Protein AF-A0A0G4MQS4-F1 (afdb_monomer_lite)

Sequence (100 aa):
MSYTSFRTFIFGITSQSMFPHGVTYEGVSDEPLSFRGESGANDSIVPLMDNLLQVTMPDTPLTAILRDFREYRPSNHRAFLGYVAERAAELDVKRLVLGL

Structure (mmCIF, N/CA/C/O backbone):
data_AF-A0A0G4MQS4-F1
#
_entry.id   AF-A0A0G4MQS4-F1
#
loop_
_atom_site.group_PDB
_atom_site.id
_atom_site.type_symbol
_atom_site.label_atom_id
_atom_site.label_alt_id
_atom_site.label_comp_id
_atom_site.label_asym_id
_atom_site.label_entity_id
_atom_site.label_seq_id
_atom_site.pdbx_PDB_ins_code
_atom_site.Cartn_x
_atom_site.Cartn_y
_atom_site.Cartn_z
_atom_site.occupancy
_atom_site.B_iso_or_equiv
_atom_site.auth_seq_id
_atom_site.auth_comp_id
_atom_site.auth_asym_id
_atom_site.auth_atom_id
_atom_site.pdbx_PDB_model_num
ATOM 1 N N . MET A 1 1 ? 29.428 -4.429 5.121 1.00 58.97 1 MET A N 1
ATOM 2 C CA . MET A 1 1 ? 29.509 -4.778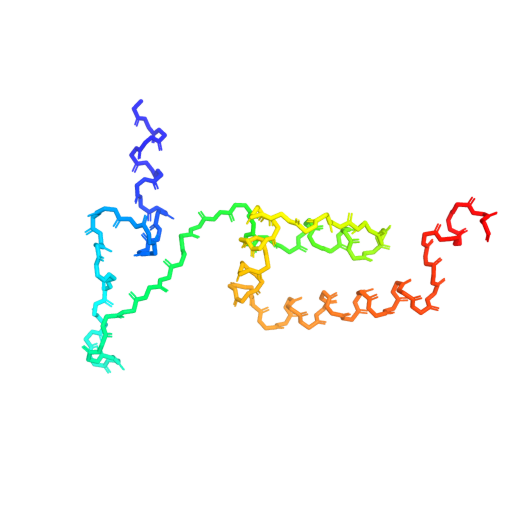 3.683 1.00 58.97 1 MET A CA 1
ATOM 3 C C . MET A 1 1 ? 28.263 -5.515 3.182 1.00 58.97 1 MET A C 1
ATOM 5 O O . MET A 1 1 ? 27.733 -5.085 2.175 1.00 58.97 1 MET A O 1
ATOM 9 N N . SER A 1 2 ? 27.715 -6.518 3.887 1.00 77.19 2 SER A N 1
ATOM 10 C CA . SER A 1 2 ? 26.548 -7.299 3.408 1.00 77.19 2 SER A CA 1
ATOM 11 C C . SER A 1 2 ? 25.254 -6.505 3.140 1.00 77.19 2 SER A C 1
ATOM 13 O O . SER A 1 2 ? 24.543 -6.821 2.193 1.00 77.19 2 SER A O 1
ATOM 15 N N . TYR A 1 3 ? 24.928 -5.499 3.964 1.00 77.69 3 TYR A N 1
ATOM 16 C CA . TYR A 1 3 ? 23.653 -4.772 3.859 1.00 77.69 3 TYR A CA 1
ATOM 17 C C . TYR A 1 3 ? 23.520 -4.008 2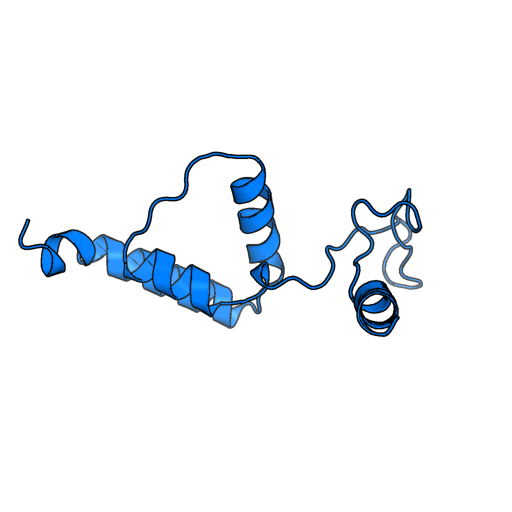.537 1.00 77.69 3 TYR A C 1
ATOM 19 O O . TYR A 1 3 ? 22.535 -4.168 1.825 1.00 77.69 3 TYR A O 1
ATOM 27 N N . THR A 1 4 ? 24.533 -3.211 2.184 1.00 79.19 4 THR A N 1
ATOM 28 C CA . THR A 1 4 ? 24.516 -2.414 0.953 1.00 79.19 4 THR A CA 1
ATOM 29 C C . THR A 1 4 ? 24.493 -3.306 -0.284 1.00 79.19 4 THR A C 1
ATOM 31 O O . THR A 1 4 ? 23.733 -3.028 -1.200 1.00 79.19 4 THR A O 1
ATOM 34 N N . SER A 1 5 ? 25.248 -4.412 -0.282 1.00 84.25 5 SER A N 1
ATOM 35 C CA . SER A 1 5 ? 25.287 -5.354 -1.406 1.00 84.25 5 SER A CA 1
ATOM 36 C C . SER A 1 5 ? 23.932 -5.998 -1.688 1.00 84.25 5 SER A C 1
ATOM 38 O O . SER A 1 5 ? 23.553 -6.095 -2.845 1.00 84.25 5 SER A O 1
ATOM 40 N N . PHE A 1 6 ? 23.185 -6.404 -0.656 1.00 86.06 6 PHE A N 1
ATOM 41 C CA . PHE A 1 6 ? 21.839 -6.952 -0.844 1.00 86.06 6 PHE A CA 1
ATOM 42 C C . PHE A 1 6 ? 20.839 -5.865 -1.249 1.00 86.06 6 PHE A C 1
ATOM 44 O O . PHE A 1 6 ? 20.078 -6.036 -2.199 1.00 86.06 6 PHE A O 1
ATOM 51 N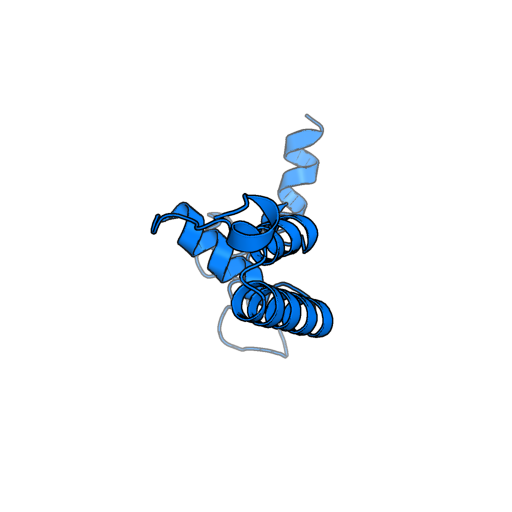 N . ARG A 1 7 ? 20.882 -4.716 -0.562 1.00 89.00 7 ARG A N 1
ATOM 52 C CA . ARG A 1 7 ? 19.935 -3.620 -0.778 1.00 89.00 7 ARG A CA 1
ATOM 53 C C . ARG A 1 7 ? 19.969 -3.080 -2.209 1.00 89.00 7 ARG A C 1
ATOM 55 O O . ARG A 1 7 ? 18.928 -2.699 -2.730 1.00 89.00 7 ARG A O 1
ATOM 62 N N . THR A 1 8 ? 21.134 -3.090 -2.857 1.00 89.00 8 THR A N 1
ATOM 63 C CA . THR A 1 8 ? 21.267 -2.678 -4.260 1.00 89.00 8 THR A CA 1
ATOM 64 C C . THR A 1 8 ? 20.356 -3.468 -5.202 1.00 89.00 8 THR A C 1
ATOM 66 O O . THR A 1 8 ? 19.806 -2.877 -6.124 1.00 89.00 8 THR A O 1
ATOM 69 N N . PHE A 1 9 ? 20.148 -4.766 -4.963 1.00 89.88 9 PHE A N 1
ATOM 70 C CA . PHE A 1 9 ? 19.337 -5.618 -5.845 1.00 89.88 9 PHE A CA 1
ATOM 71 C C . PHE A 1 9 ? 17.829 -5.463 -5.653 1.00 89.88 9 PHE A C 1
ATOM 73 O O . PHE A 1 9 ? 17.063 -5.887 -6.512 1.00 89.88 9 PHE A O 1
ATOM 80 N N . ILE A 1 10 ? 17.404 -4.876 -4.537 1.00 91.69 10 ILE A N 1
ATOM 81 C CA . ILE A 1 10 ? 15.987 -4.646 -4.236 1.00 91.69 10 ILE A CA 1
ATOM 82 C C . ILE A 1 10 ? 15.575 -3.186 -4.444 1.00 91.69 10 ILE A C 1
ATOM 84 O O . ILE A 1 10 ? 14.407 -2.834 -4.263 1.00 91.69 10 ILE A O 1
ATOM 88 N N . PHE A 1 11 ? 16.513 -2.325 -4.850 1.00 90.62 11 PHE A N 1
ATOM 89 C CA . PHE A 1 11 ? 16.149 -1.020 -5.377 1.00 90.62 11 PHE A CA 1
ATOM 90 C C . PHE A 1 11 ? 15.356 -1.183 -6.670 1.00 90.62 11 PHE A C 1
ATOM 92 O O . PHE A 1 11 ? 15.627 -2.049 -7.495 1.00 90.62 11 PHE A O 1
ATOM 99 N N . GLY A 1 12 ? 14.350 -0.330 -6.827 1.00 92.31 12 GLY A N 1
ATOM 100 C CA . GLY A 1 12 ? 13.584 -0.257 -8.058 1.00 92.31 12 GLY A CA 1
ATOM 101 C C . GLY A 1 12 ? 14.284 0.609 -9.085 1.00 92.31 12 GLY A C 1
ATOM 102 O O . GLY A 1 12 ? 15.458 0.951 -8.970 1.00 92.31 12 GLY A O 1
ATOM 103 N N . ILE A 1 13 ? 13.505 1.028 -10.064 1.00 95.06 13 ILE A N 1
ATOM 104 C CA . ILE A 1 13 ? 13.963 1.847 -11.184 1.00 95.06 13 ILE A CA 1
ATOM 105 C C . ILE A 1 13 ? 13.350 3.258 -11.145 1.00 95.06 13 ILE A C 1
ATOM 107 O O . ILE A 1 13 ? 13.744 4.125 -11.914 1.00 95.06 13 ILE A O 1
ATOM 111 N N . THR A 1 14 ? 12.424 3.526 -10.216 1.00 92.06 14 THR A N 1
ATOM 112 C CA . THR A 1 14 ? 11.890 4.871 -9.949 1.00 92.06 14 THR A CA 1
ATOM 113 C C . THR A 1 14 ? 12.844 5.692 -9.078 1.00 92.06 14 THR A C 1
ATOM 115 O O . THR A 1 14 ? 13.230 5.265 -7.984 1.00 92.06 14 THR A O 1
ATOM 118 N N . SER A 1 15 ? 13.151 6.916 -9.521 1.00 87.44 15 SER A N 1
ATOM 119 C CA . SER A 1 15 ? 13.927 7.915 -8.763 1.00 87.44 15 SER A CA 1
ATOM 120 C C . SER A 1 15 ? 15.322 7.435 -8.328 1.00 87.44 15 SER A C 1
ATOM 122 O O . SER A 1 15 ? 15.813 7.846 -7.278 1.00 87.44 15 SER A O 1
ATOM 124 N N . GLN A 1 16 ? 15.961 6.567 -9.120 1.00 90.44 16 GLN A N 1
ATOM 125 C CA . GLN A 1 16 ? 17.333 6.108 -8.887 1.00 90.44 16 GLN A CA 1
ATOM 126 C C . GLN A 1 16 ? 18.303 6.760 -9.874 1.00 90.44 16 GLN A C 1
ATOM 128 O O . GLN A 1 16 ? 18.031 6.810 -11.070 1.00 90.44 16 GLN A O 1
ATOM 133 N N . SER A 1 17 ? 19.474 7.194 -9.401 1.00 91.12 17 SER A N 1
ATOM 134 C CA . SER A 1 17 ? 20.501 7.814 -10.257 1.00 91.12 17 SER A CA 1
ATOM 135 C C . SER A 1 17 ? 21.066 6.867 -11.319 1.00 91.12 17 SER A C 1
ATOM 137 O O . SER A 1 17 ? 21.500 7.322 -12.370 1.00 91.12 17 SER A O 1
ATOM 139 N N . MET A 1 18 ? 21.039 5.558 -11.059 1.00 90.88 18 MET A N 1
ATOM 140 C CA . MET A 1 18 ? 21.430 4.516 -12.016 1.00 90.88 18 MET A CA 1
ATOM 141 C C . MET A 1 18 ? 20.398 4.298 -13.137 1.00 90.88 18 MET A C 1
ATOM 143 O O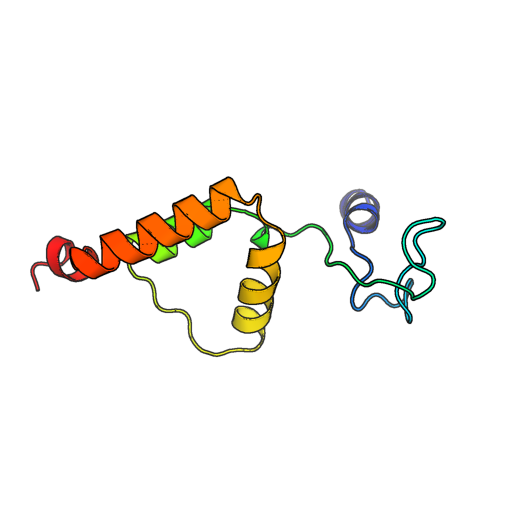 . MET A 1 18 ? 20.755 3.760 -14.179 1.00 90.88 18 MET A O 1
ATOM 147 N N . PHE A 1 19 ? 19.152 4.753 -12.950 1.00 94.12 19 PHE A N 1
ATOM 148 C CA . PHE A 1 19 ? 18.068 4.691 -13.938 1.00 94.12 19 PHE A CA 1
ATOM 149 C C . PHE A 1 19 ? 17.413 6.075 -14.097 1.00 94.12 19 PHE A C 1
ATOM 151 O O . PHE A 1 19 ? 16.232 6.242 -13.785 1.00 94.12 19 PHE A O 1
ATOM 158 N N . PRO A 1 20 ? 18.155 7.097 -14.568 1.00 93.38 20 PRO A N 1
ATOM 159 C CA . PRO A 1 20 ? 17.674 8.483 -14.594 1.00 93.38 20 PRO A CA 1
ATOM 160 C C . PRO A 1 20 ? 16.456 8.688 -15.508 1.00 93.38 20 PRO A C 1
ATOM 162 O O . PRO A 1 20 ? 15.736 9.674 -15.364 1.00 93.38 20 PRO A O 1
ATOM 165 N N . HIS A 1 21 ? 16.220 7.752 -16.429 1.00 93.94 21 HIS A N 1
ATOM 166 C CA . HIS A 1 21 ? 15.110 7.765 -17.376 1.00 93.94 21 HIS A CA 1
ATOM 167 C C . HIS A 1 21 ? 14.234 6.508 -17.272 1.00 93.94 21 HIS A C 1
ATOM 169 O O . HIS A 1 21 ? 13.447 6.265 -18.171 1.00 93.94 21 HIS A O 1
ATOM 175 N N . GLY A 1 22 ? 14.360 5.702 -16.211 1.00 94.69 22 GLY A N 1
ATOM 176 C CA . GLY A 1 22 ? 13.674 4.408 -16.107 1.00 94.69 22 GLY A CA 1
ATOM 177 C C . GLY A 1 22 ? 14.341 3.294 -16.925 1.00 94.69 22 GLY A C 1
ATOM 178 O O . GLY A 1 22 ? 15.534 3.367 -17.229 1.00 94.69 22 GLY A O 1
ATOM 179 N N . VAL A 1 23 ? 13.579 2.241 -17.239 1.00 96.38 23 VAL A N 1
ATOM 180 C CA . VAL A 1 23 ? 14.052 1.044 -17.960 1.00 96.38 23 VAL A CA 1
ATOM 181 C C . VAL A 1 23 ? 13.104 0.688 -19.102 1.00 96.38 23 VAL A C 1
ATOM 183 O O . VAL A 1 23 ? 11.894 0.602 -18.903 1.00 96.38 23 VAL A O 1
ATOM 186 N N . THR A 1 24 ? 13.657 0.443 -20.290 1.00 96.00 24 THR A N 1
ATOM 187 C CA . THR A 1 24 ? 12.918 -0.086 -21.444 1.00 96.00 24 THR A CA 1
ATOM 188 C C . THR A 1 24 ? 12.753 -1.597 -21.311 1.00 96.00 24 THR A C 1
ATOM 190 O O . THR A 1 24 ? 13.727 -2.319 -21.094 1.00 96.00 24 THR A O 1
ATOM 193 N N . TYR A 1 25 ? 11.520 -2.075 -21.461 1.00 96.56 25 TYR A N 1
ATOM 194 C CA . TYR A 1 25 ? 11.189 -3.497 -21.430 1.00 96.56 25 TYR A CA 1
ATOM 195 C C . TYR A 1 25 ? 10.987 -3.982 -22.868 1.00 96.56 25 TYR A C 1
ATOM 197 O O . TYR A 1 25 ? 9.922 -3.779 -23.452 1.00 96.56 25 TYR A O 1
ATOM 205 N N . GLU A 1 26 ? 12.025 -4.597 -23.440 1.00 97.25 26 GLU A N 1
ATOM 206 C CA . GLU A 1 26 ? 12.032 -5.073 -24.829 1.00 97.25 26 GLU A CA 1
ATOM 207 C C . GLU A 1 26 ? 10.838 -5.998 -25.117 1.00 97.25 26 GLU A C 1
ATOM 209 O O . GLU A 1 26 ? 10.550 -6.925 -24.359 1.00 97.25 26 GLU A O 1
ATOM 214 N N . GLY A 1 27 ? 10.116 -5.719 -26.207 1.00 97.31 27 GLY A N 1
ATOM 215 C CA . GLY A 1 27 ? 8.910 -6.458 -26.595 1.00 97.31 27 GLY A CA 1
ATOM 216 C C . GLY A 1 27 ? 7.658 -6.142 -25.765 1.00 97.31 27 GLY A C 1
ATOM 217 O O . GLY A 1 27 ? 6.610 -6.733 -26.022 1.00 97.31 27 GLY A O 1
ATOM 218 N N . VAL A 1 28 ? 7.743 -5.224 -24.793 1.00 97.12 28 VAL A N 1
ATOM 219 C CA . VAL A 1 28 ? 6.618 -4.812 -23.935 1.00 97.12 28 VAL A CA 1
ATOM 220 C C . VAL A 1 28 ? 6.288 -3.331 -24.105 1.00 97.12 28 VAL A C 1
ATOM 222 O O . VAL A 1 28 ? 5.120 -2.988 -24.273 1.00 97.12 28 VAL A O 1
ATOM 225 N N . SER A 1 29 ? 7.292 -2.453 -24.044 1.00 95.94 29 SER A N 1
ATOM 226 C CA . SER A 1 29 ? 7.112 -1.001 -24.151 1.00 95.94 29 SER A CA 1
ATOM 227 C C . SER A 1 29 ? 8.329 -0.352 -24.797 1.00 95.94 29 SER A C 1
ATOM 229 O O . SER A 1 29 ? 9.452 -0.562 -24.337 1.00 95.94 29 SER A O 1
ATOM 231 N N . ASP A 1 30 ? 8.088 0.476 -25.815 1.00 94.56 30 ASP A N 1
ATOM 232 C CA . ASP A 1 30 ? 9.117 1.318 -26.435 1.00 94.56 30 ASP A CA 1
ATOM 233 C C . ASP A 1 30 ? 9.491 2.510 -25.537 1.00 94.56 30 ASP A C 1
ATOM 235 O O . ASP A 1 30 ? 10.621 2.998 -25.576 1.00 94.56 30 ASP A O 1
ATOM 239 N N . GLU A 1 31 ? 8.567 2.957 -24.677 1.00 96.94 31 GLU A N 1
ATOM 240 C CA . GLU A 1 31 ? 8.844 3.992 -23.682 1.00 96.94 31 GLU A CA 1
ATOM 241 C C . GLU A 1 31 ? 9.445 3.393 -22.398 1.00 96.94 31 GLU A C 1
ATOM 243 O O . GLU A 1 31 ? 8.962 2.356 -21.918 1.00 96.94 31 GLU A O 1
ATOM 248 N N . PRO A 1 32 ? 10.470 4.037 -21.804 1.00 96.25 32 PRO A N 1
ATOM 249 C CA . PRO A 1 32 ? 11.014 3.625 -20.518 1.00 96.25 32 PRO A CA 1
ATOM 250 C C . PRO A 1 32 ? 9.973 3.673 -19.394 1.00 96.25 32 PRO A C 1
ATOM 252 O O . PRO A 1 32 ? 9.285 4.672 -19.193 1.00 96.25 32 PRO A O 1
ATOM 255 N N . LEU A 1 33 ? 9.905 2.604 -18.605 1.00 96.25 33 LEU A N 1
ATOM 256 C CA . LEU A 1 33 ? 8.998 2.488 -17.468 1.00 96.25 33 LEU A CA 1
ATOM 257 C C . LEU A 1 33 ? 9.731 2.745 -16.149 1.00 96.25 33 LEU A C 1
ATOM 259 O O . LEU A 1 33 ? 10.951 2.614 -16.048 1.00 96.25 33 LEU A O 1
ATOM 263 N N . SER A 1 34 ? 8.970 3.112 -15.118 1.00 94.94 34 SER A N 1
ATOM 264 C CA . SER A 1 34 ? 9.479 3.387 -13.774 1.00 94.94 34 SER A CA 1
ATOM 265 C C . SER A 1 34 ? 8.660 2.646 -12.718 1.00 94.94 34 SER A C 1
ATOM 267 O O . SER A 1 34 ? 7.487 2.945 -12.525 1.00 94.94 34 SER A O 1
ATOM 269 N N . PHE A 1 35 ? 9.298 1.727 -11.993 1.00 93.50 35 PHE A N 1
ATOM 270 C CA . PHE A 1 35 ? 8.711 0.954 -10.901 1.00 93.50 35 PHE A CA 1
ATOM 271 C C . PHE A 1 35 ? 9.495 1.109 -9.594 1.00 93.50 35 PHE A C 1
ATOM 273 O O . PHE A 1 35 ? 10.733 1.125 -9.575 1.00 93.50 35 PHE A O 1
ATOM 280 N N . ARG A 1 36 ? 8.764 1.212 -8.480 1.00 92.25 36 ARG A N 1
ATOM 281 C CA . ARG A 1 36 ? 9.332 1.241 -7.126 1.00 92.25 36 ARG A CA 1
ATOM 282 C C . ARG A 1 36 ? 10.023 -0.091 -6.816 1.00 92.25 36 ARG A C 1
ATOM 284 O O . ARG A 1 36 ? 9.654 -1.135 -7.342 1.00 92.25 36 ARG A O 1
ATOM 291 N N . GLY A 1 37 ? 11.033 -0.023 -5.953 1.00 92.69 37 GLY A N 1
ATOM 292 C CA . GLY A 1 37 ? 11.703 -1.208 -5.421 1.00 92.69 37 GLY A CA 1
ATOM 293 C C . GLY A 1 37 ? 10.913 -1.856 -4.300 1.00 92.69 37 GLY A C 1
ATOM 294 O O . GLY A 1 37 ? 9.833 -1.386 -3.935 1.00 92.69 37 GLY A O 1
ATOM 295 N N . GLU A 1 38 ? 11.504 -2.892 -3.719 1.00 92.19 38 GLU A N 1
ATOM 296 C CA . GLU A 1 38 ? 10.966 -3.502 -2.511 1.00 92.19 38 GLU A CA 1
ATOM 297 C C . GLU A 1 38 ? 11.115 -2.547 -1.321 1.00 92.19 38 GLU A C 1
ATOM 299 O O . GLU A 1 38 ? 12.101 -1.818 -1.156 1.00 92.19 38 GLU A O 1
ATOM 304 N N . SER A 1 39 ? 10.076 -2.534 -0.504 1.00 90.56 39 SER A N 1
ATOM 305 C CA . SER A 1 39 ? 10.023 -1.863 0.775 1.00 90.56 39 SER A CA 1
ATOM 306 C C . SER A 1 39 ? 9.058 -2.620 1.674 1.00 90.56 39 SER A C 1
ATOM 308 O O . SER A 1 39 ? 8.064 -3.171 1.203 1.00 90.56 39 SER A O 1
ATOM 310 N N . GLY A 1 40 ? 9.243 -2.487 2.990 1.00 90.06 40 GLY A N 1
ATOM 311 C CA . GLY A 1 40 ? 8.237 -2.914 3.959 1.00 90.06 40 GLY A CA 1
ATOM 312 C C . GLY A 1 40 ? 6.832 -2.392 3.631 1.00 90.06 40 GLY A C 1
ATOM 313 O O . GLY A 1 40 ? 5.876 -3.111 3.852 1.00 90.06 40 GLY A O 1
ATOM 314 N N . ALA A 1 41 ? 6.690 -1.222 2.991 1.00 90.00 41 ALA A N 1
ATOM 315 C CA . ALA A 1 41 ? 5.393 -0.663 2.580 1.00 90.00 41 ALA A CA 1
ATOM 316 C C . ALA A 1 41 ? 4.602 -1.505 1.548 1.00 90.00 41 ALA A C 1
ATOM 318 O O . ALA A 1 41 ? 3.400 -1.271 1.348 1.00 90.00 41 ALA A O 1
ATOM 319 N N . ASN A 1 42 ? 5.250 -2.475 0.889 1.00 91.38 42 ASN A N 1
ATOM 320 C CA . ASN A 1 42 ? 4.591 -3.451 0.018 1.00 91.38 42 ASN A CA 1
ATOM 321 C C . ASN A 1 42 ? 3.731 -4.458 0.803 1.00 91.38 42 ASN A C 1
ATOM 323 O O . ASN A 1 42 ? 2.894 -5.140 0.205 1.00 91.38 42 ASN A O 1
ATOM 327 N N . ASP A 1 43 ? 3.910 -4.557 2.121 1.00 93.75 43 ASP A N 1
ATOM 328 C CA . ASP A 1 43 ? 3.156 -5.469 2.967 1.00 93.75 43 ASP A CA 1
ATOM 329 C C . ASP A 1 43 ? 1.650 -5.141 2.999 1.00 93.75 43 ASP A C 1
ATOM 331 O O . ASP A 1 43 ? 1.189 -4.068 2.599 1.00 93.75 43 ASP A O 1
ATOM 335 N N . SER A 1 44 ? 0.851 -6.111 3.446 1.00 95.75 44 SER A N 1
ATOM 336 C CA . SER A 1 44 ? -0.601 -5.958 3.632 1.00 95.75 44 SER A CA 1
ATOM 337 C C . SER A 1 44 ? -1.026 -6.009 5.101 1.00 95.75 44 SER A C 1
ATOM 339 O O . SER A 1 44 ? -2.200 -5.813 5.388 1.00 95.75 44 SER A O 1
ATOM 341 N N . ILE A 1 45 ? -0.098 -6.257 6.025 1.00 95.75 45 ILE A N 1
ATOM 342 C CA . ILE A 1 45 ? -0.358 -6.423 7.457 1.00 95.75 45 ILE A CA 1
ATOM 343 C C . ILE A 1 45 ? -0.573 -5.057 8.112 1.00 95.75 45 ILE A C 1
ATOM 345 O O . ILE A 1 45 ? -1.586 -4.860 8.778 1.00 95.75 45 ILE A O 1
ATOM 349 N N . VAL A 1 46 ? 0.330 -4.098 7.900 1.00 94.31 46 VAL A N 1
ATOM 350 C CA . VAL A 1 46 ? 0.209 -2.749 8.476 1.00 94.31 46 VAL A CA 1
ATOM 351 C C . VAL A 1 46 ? -1.065 -2.046 7.979 1.00 94.31 46 VAL A C 1
ATOM 353 O O . VAL A 1 46 ? -1.872 -1.653 8.819 1.00 94.31 46 VAL A O 1
ATOM 356 N N . PRO A 1 47 ? -1.365 -2.000 6.662 1.00 94.38 47 PRO A N 1
ATOM 357 C CA . PRO A 1 47 ? -2.614 -1.413 6.173 1.00 94.38 47 PRO A CA 1
ATOM 358 C C . PRO A 1 47 ? -3.873 -2.135 6.664 1.00 94.38 47 PRO A C 1
ATOM 360 O O . PRO A 1 47 ? -4.922 -1.511 6.796 1.00 94.38 47 PRO A O 1
ATOM 363 N N . LEU A 1 48 ? -3.796 -3.449 6.908 1.00 96.81 48 LEU A N 1
ATOM 364 C CA . LEU A 1 48 ? -4.914 -4.205 7.469 1.00 96.81 48 LEU A CA 1
ATOM 365 C C . LEU A 1 48 ? -5.234 -3.713 8.881 1.00 96.81 48 LEU A C 1
ATOM 367 O O . LEU A 1 48 ? -6.399 -3.464 9.189 1.00 96.81 48 LEU A O 1
ATOM 371 N N . MET A 1 49 ? -4.206 -3.549 9.714 1.00 96.75 49 MET A N 1
ATOM 372 C CA . MET A 1 49 ? -4.363 -3.041 11.075 1.00 96.75 49 MET A CA 1
ATOM 373 C C . MET A 1 49 ? -4.834 -1.586 11.076 1.00 96.75 49 MET A C 1
ATOM 375 O O . MET A 1 49 ? -5.747 -1.260 11.831 1.00 96.75 49 MET A O 1
ATOM 379 N N . ASP A 1 50 ? -4.285 -0.741 10.199 1.00 95.38 50 ASP A N 1
ATOM 380 C CA . ASP A 1 50 ? -4.714 0.655 10.059 1.00 95.38 50 ASP A CA 1
ATOM 381 C C . ASP A 1 50 ? -6.204 0.752 9.700 1.00 95.38 50 ASP A C 1
ATOM 383 O O . ASP A 1 50 ? -6.946 1.516 10.321 1.00 95.38 50 ASP A O 1
ATOM 387 N N . ASN A 1 51 ? -6.659 -0.059 8.737 1.00 96.38 51 ASN A N 1
ATOM 388 C CA . ASN A 1 51 ? -8.057 -0.097 8.308 1.00 96.38 51 ASN A CA 1
ATOM 389 C C . ASN A 1 51 ? -8.980 -0.631 9.411 1.00 96.38 51 ASN A C 1
ATOM 391 O O . ASN A 1 51 ? -10.014 -0.027 9.687 1.00 96.38 51 ASN A O 1
ATOM 395 N N . LEU A 1 52 ? -8.606 -1.740 10.060 1.00 97.31 52 LEU A N 1
ATOM 396 C CA . LEU A 1 52 ? -9.409 -2.367 11.113 1.00 97.31 52 LEU A CA 1
ATOM 397 C C . LEU A 1 52 ? -9.552 -1.466 12.346 1.00 97.31 52 LEU A C 1
ATOM 399 O O . LEU A 1 52 ? -10.636 -1.357 12.913 1.00 97.31 52 LEU A O 1
ATOM 403 N N . LEU A 1 53 ? -8.456 -0.829 12.765 1.00 96.50 53 LEU A N 1
ATOM 404 C CA . LEU A 1 53 ? -8.409 0.036 13.946 1.00 96.50 53 LEU A CA 1
ATOM 405 C C . LEU A 1 53 ? -8.809 1.489 13.641 1.00 96.50 53 LEU A C 1
ATOM 407 O O . LEU A 1 53 ? -8.809 2.328 14.546 1.00 96.50 53 LEU A O 1
ATOM 411 N N . GLN A 1 54 ? -9.138 1.793 12.381 1.00 96.38 54 GLN A N 1
ATOM 412 C CA . GLN A 1 54 ? -9.488 3.129 11.893 1.00 96.38 54 GLN A CA 1
ATOM 413 C C . GLN A 1 54 ? -8.435 4.180 12.304 1.00 96.38 54 GLN A C 1
ATOM 415 O O . GLN A 1 54 ? -8.733 5.216 12.919 1.00 96.38 54 GLN A O 1
ATOM 420 N N . VAL A 1 55 ? -7.168 3.880 11.998 1.00 94.25 55 VAL A N 1
ATOM 421 C CA . VAL A 1 55 ? -6.031 4.785 12.206 1.00 94.25 55 VAL A CA 1
ATOM 422 C C . VAL A 1 55 ? -5.968 5.781 11.051 1.00 94.25 55 VAL A C 1
ATOM 424 O O . VAL A 1 55 ? -5.764 5.413 9.895 1.00 94.25 55 VAL A O 1
ATOM 427 N N . THR A 1 56 ? -6.127 7.068 11.359 1.00 90.31 56 THR A N 1
ATOM 428 C CA . THR A 1 56 ? -6.045 8.136 10.358 1.00 90.31 56 THR A CA 1
ATOM 429 C C . THR A 1 56 ? -4.600 8.574 10.164 1.00 90.31 56 THR A C 1
ATOM 431 O O . THR A 1 56 ? -3.944 9.020 11.104 1.00 90.31 56 THR A O 1
ATOM 434 N N . MET A 1 57 ? -4.122 8.495 8.926 1.00 89.56 57 MET A N 1
ATOM 435 C CA . MET A 1 57 ? -2.802 8.985 8.536 1.00 89.56 57 MET A CA 1
ATOM 436 C C . MET A 1 57 ? -2.868 10.466 8.118 1.00 89.56 57 MET A C 1
ATOM 438 O O . MET A 1 57 ? -3.799 10.839 7.402 1.00 89.56 57 MET A O 1
ATOM 442 N N . PRO A 1 58 ? -1.901 11.312 8.521 1.00 93.75 58 PRO A N 1
ATOM 443 C CA . PRO A 1 58 ? -1.874 12.727 8.147 1.00 93.75 58 PRO A CA 1
ATOM 444 C C . PRO A 1 58 ? -1.471 12.913 6.679 1.00 93.75 58 PRO A C 1
ATOM 446 O O . PRO A 1 58 ? -0.659 12.148 6.173 1.00 93.75 58 PRO A O 1
ATOM 449 N N . ASP A 1 59 ? -1.940 13.963 6.007 1.00 94.25 59 ASP A N 1
ATOM 450 C CA . ASP A 1 59 ? -1.526 14.247 4.626 1.00 94.25 59 ASP A CA 1
ATOM 451 C C . ASP A 1 59 ? -0.098 14.816 4.574 1.00 94.25 59 ASP A C 1
ATOM 453 O O . ASP A 1 59 ? 0.161 15.993 4.823 1.00 94.25 59 ASP A O 1
ATOM 457 N N . THR A 1 60 ? 0.855 13.941 4.260 1.00 95.75 60 THR A N 1
ATOM 458 C CA . THR A 1 60 ? 2.295 14.231 4.188 1.00 95.75 60 THR A CA 1
AT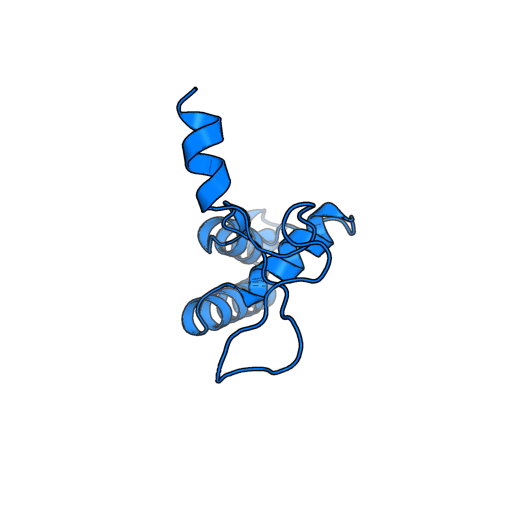OM 459 C C . THR A 1 60 ? 2.937 13.579 2.955 1.00 95.75 60 THR A C 1
ATOM 461 O O . THR A 1 60 ? 2.404 12.590 2.435 1.00 95.75 60 THR A O 1
ATOM 464 N N . PRO A 1 61 ? 4.128 14.035 2.513 1.00 92.38 61 PRO A N 1
ATOM 465 C CA . PRO A 1 61 ? 4.866 13.376 1.431 1.00 92.38 61 PRO A CA 1
ATOM 466 C C . PRO A 1 61 ? 5.111 11.879 1.676 1.00 92.38 61 PRO A C 1
ATOM 468 O O . PRO A 1 61 ? 5.021 11.076 0.751 1.00 92.38 61 PRO A O 1
ATOM 471 N N . LEU A 1 62 ? 5.352 11.480 2.931 1.00 89.88 62 LEU A N 1
ATOM 472 C CA . LEU A 1 62 ? 5.507 10.072 3.300 1.00 89.88 62 LEU A CA 1
ATOM 473 C C . LEU A 1 62 ? 4.218 9.282 3.047 1.00 89.88 62 LEU A C 1
ATOM 475 O O . LEU A 1 62 ? 4.252 8.212 2.446 1.00 89.88 62 LEU A O 1
ATOM 479 N N . THR A 1 63 ? 3.069 9.811 3.465 1.00 90.44 63 THR A N 1
ATOM 480 C CA . THR A 1 63 ? 1.787 9.123 3.253 1.00 90.44 63 THR A CA 1
ATOM 481 C C . THR A 1 63 ? 1.372 9.064 1.790 1.00 90.44 63 THR A C 1
ATOM 483 O O . THR A 1 63 ? 0.719 8.098 1.406 1.00 90.44 63 THR A O 1
ATOM 486 N N . ALA A 1 64 ? 1.788 10.026 0.960 1.00 90.25 64 ALA A N 1
ATOM 487 C CA . ALA A 1 64 ? 1.616 9.935 -0.487 1.00 90.25 64 ALA A CA 1
ATOM 488 C C . ALA A 1 64 ? 2.394 8.734 -1.050 1.00 90.25 64 ALA A C 1
ATOM 490 O O . ALA A 1 64 ? 1.808 7.888 -1.716 1.00 90.25 64 ALA A O 1
ATOM 491 N N . ILE A 1 65 ? 3.662 8.566 -0.658 1.00 88.44 65 ILE A N 1
ATOM 492 C CA . ILE A 1 65 ? 4.471 7.400 -1.048 1.00 88.44 65 ILE A CA 1
ATOM 493 C C . ILE A 1 65 ? 3.816 6.084 -0.587 1.00 88.44 65 ILE A C 1
ATOM 495 O O . ILE A 1 65 ? 3.749 5.127 -1.353 1.00 88.44 65 ILE A O 1
ATOM 499 N N . LEU A 1 66 ? 3.291 6.019 0.643 1.00 88.94 66 LEU A N 1
ATOM 500 C CA . LEU A 1 66 ? 2.581 4.827 1.134 1.00 88.94 66 LEU A CA 1
ATOM 501 C C . LEU A 1 66 ? 1.295 4.529 0.344 1.00 88.94 66 LEU A C 1
ATOM 503 O O . LEU A 1 66 ? 0.899 3.364 0.234 1.00 88.94 66 LEU A O 1
ATOM 507 N N . ARG A 1 67 ? 0.631 5.558 -0.199 1.00 88.19 67 ARG A N 1
ATOM 508 C CA . ARG A 1 67 ? -0.521 5.389 -1.096 1.00 88.19 67 ARG A CA 1
ATOM 509 C C . ARG A 1 67 ? -0.080 4.826 -2.448 1.00 88.19 67 ARG A C 1
ATOM 511 O O . ARG A 1 67 ? -0.733 3.889 -2.899 1.00 88.19 67 ARG A O 1
ATOM 518 N N . ASP A 1 68 ? 1.041 5.276 -3.014 1.00 87.12 68 ASP A N 1
ATOM 519 C CA . ASP A 1 68 ? 1.601 4.706 -4.254 1.00 87.12 68 ASP A CA 1
ATOM 520 C C . ASP A 1 68 ? 1.868 3.197 -4.108 1.00 87.12 68 ASP A C 1
ATOM 522 O O . ASP A 1 68 ? 1.534 2.396 -4.980 1.00 87.12 68 ASP A O 1
ATOM 526 N N . PHE A 1 69 ? 2.416 2.773 -2.962 1.00 89.69 69 PHE A N 1
ATOM 527 C CA . PHE A 1 69 ? 2.717 1.359 -2.698 1.00 89.69 69 PHE A CA 1
ATOM 528 C C . PHE A 1 69 ? 1.480 0.447 -2.683 1.00 89.69 69 PHE A C 1
ATOM 530 O O . PHE A 1 69 ? 1.618 -0.772 -2.809 1.00 89.69 69 PHE A O 1
ATOM 537 N N . ARG A 1 70 ? 0.263 1.003 -2.585 1.00 90.00 70 ARG A N 1
ATOM 538 C CA . ARG A 1 70 ? -0.979 0.217 -2.654 1.00 90.00 70 ARG A CA 1
ATOM 539 C C . ARG A 1 70 ? -1.112 -0.508 -3.988 1.00 90.00 70 ARG A C 1
ATOM 541 O O . ARG A 1 70 ? -1.604 -1.633 -4.005 1.00 90.00 70 ARG A O 1
ATOM 548 N N . GLU A 1 71 ? -0.653 0.098 -5.080 1.00 89.50 71 GLU A N 1
ATOM 549 C CA . GLU A 1 71 ? -0.746 -0.480 -6.426 1.00 89.50 71 GLU A CA 1
ATOM 550 C C . GLU A 1 71 ? 0.137 -1.720 -6.597 1.00 89.50 71 GLU A C 1
ATOM 552 O O . GLU A 1 71 ? -0.188 -2.604 -7.385 1.00 89.50 71 GLU A O 1
ATOM 557 N N . TYR A 1 72 ? 1.187 -1.848 -5.789 1.00 92.06 72 TYR A N 1
ATOM 558 C CA . TYR A 1 72 ? 2.139 -2.956 -5.853 1.00 92.06 72 TYR A CA 1
ATOM 559 C C . TYR A 1 72 ? 1.661 -4.209 -5.106 1.00 92.06 72 TYR A C 1
ATOM 561 O O . TYR A 1 72 ? 2.339 -5.234 -5.122 1.00 92.06 72 TYR A O 1
ATOM 569 N N . ARG A 1 73 ? 0.499 -4.154 -4.440 1.00 93.75 73 ARG A N 1
ATOM 570 C CA . ARG A 1 73 ? -0.084 -5.318 -3.761 1.00 93.75 73 ARG A CA 1
ATOM 571 C C . ARG A 1 73 ? -0.883 -6.191 -4.734 1.00 93.75 73 ARG A C 1
ATOM 573 O O . ARG A 1 73 ? -1.561 -5.647 -5.613 1.00 93.75 73 ARG A O 1
ATOM 580 N N . PRO A 1 74 ? -0.901 -7.522 -4.529 1.00 95.44 74 PRO A N 1
ATOM 581 C CA . PRO A 1 74 ? -1.786 -8.428 -5.253 1.00 95.44 74 PRO A CA 1
ATOM 582 C C . PRO A 1 74 ? -3.251 -7.972 -5.221 1.00 95.44 74 PRO A C 1
ATOM 584 O O . PRO A 1 74 ? -3.735 -7.435 -4.221 1.00 95.44 74 PRO A O 1
ATOM 587 N N . SER A 1 75 ? -3.981 -8.200 -6.313 1.00 95.88 75 SER A N 1
ATOM 588 C CA . SER A 1 75 ? -5.363 -7.724 -6.469 1.00 95.88 75 SER A CA 1
ATOM 589 C C . SER A 1 75 ? -6.303 -8.239 -5.374 1.00 95.88 75 SER A C 1
ATOM 591 O O . SER A 1 75 ? -7.102 -7.467 -4.847 1.00 95.88 75 SER A O 1
ATOM 593 N N . ASN A 1 76 ? -6.163 -9.504 -4.974 1.00 96.69 76 ASN A N 1
ATOM 594 C CA . ASN A 1 76 ? -6.919 -10.112 -3.877 1.00 96.69 76 ASN A CA 1
ATOM 595 C C . ASN A 1 76 ? -6.619 -9.454 -2.519 1.00 96.69 76 ASN A C 1
ATOM 597 O O . ASN A 1 76 ? -7.533 -9.271 -1.719 1.00 96.69 76 ASN A O 1
ATOM 601 N N . HIS A 1 77 ? -5.374 -9.036 -2.269 1.00 97.19 77 HIS A N 1
ATOM 602 C CA . HIS A 1 77 ? -5.020 -8.313 -1.044 1.00 97.19 77 HIS A CA 1
ATOM 603 C C . HIS A 1 77 ? -5.648 -6.919 -1.033 1.00 97.19 77 HIS A C 1
ATOM 605 O O . HIS A 1 77 ? -6.205 -6.505 -0.020 1.00 97.19 77 HIS A O 1
ATOM 611 N N . ARG A 1 78 ? -5.604 -6.201 -2.164 1.00 95.69 78 ARG A N 1
ATOM 612 C CA . ARG A 1 78 ? -6.241 -4.877 -2.284 1.00 95.69 78 ARG A CA 1
ATOM 613 C C . ARG A 1 78 ? -7.748 -4.959 -2.048 1.00 95.69 78 ARG A C 1
ATOM 615 O O . ARG A 1 78 ? -8.278 -4.140 -1.304 1.00 95.69 78 ARG A O 1
ATOM 622 N N . ALA A 1 79 ? -8.406 -5.965 -2.625 1.00 97.12 79 ALA A N 1
ATOM 623 C CA . ALA A 1 79 ? -9.832 -6.209 -2.423 1.00 97.12 79 ALA A CA 1
ATOM 624 C C . ALA A 1 79 ? -10.158 -6.493 -0.948 1.00 97.12 79 ALA A C 1
ATOM 626 O O . ALA A 1 79 ? -11.069 -5.885 -0.392 1.00 97.12 79 ALA A O 1
ATOM 627 N N . PHE A 1 80 ? -9.378 -7.356 -0.291 1.00 98.06 80 PHE A N 1
ATOM 628 C CA . PHE A 1 80 ? -9.578 -7.665 1.124 1.00 98.06 80 PHE A CA 1
ATOM 629 C C . PHE A 1 80 ? -9.361 -6.447 2.032 1.00 98.06 80 PHE A C 1
ATOM 631 O O . PHE A 1 80 ? -10.166 -6.191 2.923 1.00 98.06 80 PHE A O 1
ATOM 638 N N . LEU A 1 81 ? -8.314 -5.655 1.785 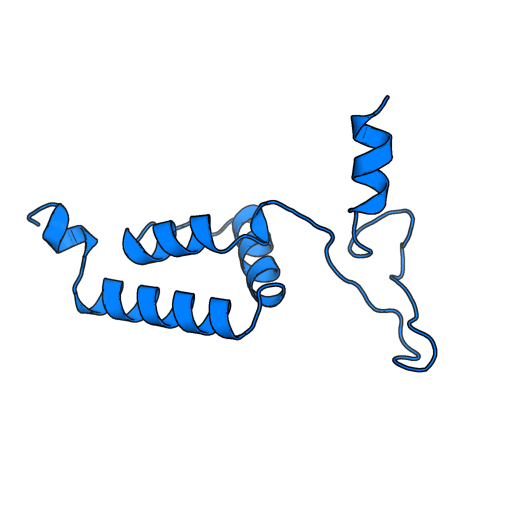1.00 97.31 81 LEU A N 1
ATOM 639 C CA . LEU A 1 81 ? -8.057 -4.422 2.533 1.00 97.31 81 LEU A CA 1
ATOM 640 C C . LEU A 1 81 ? -9.187 -3.398 2.372 1.00 97.31 81 LEU A C 1
ATOM 642 O O . LEU A 1 81 ? -9.548 -2.755 3.357 1.00 97.31 81 LEU A O 1
ATOM 646 N N . GLY A 1 82 ? -9.736 -3.260 1.159 1.00 96.94 82 GLY A N 1
ATOM 647 C CA . GLY A 1 82 ? -10.903 -2.416 0.886 1.00 96.94 82 GLY A CA 1
ATOM 648 C C . GLY A 1 82 ? -12.132 -2.884 1.662 1.00 96.94 82 GLY A C 1
ATOM 649 O O . GLY A 1 82 ? -12.710 -2.101 2.410 1.00 96.94 82 GLY A O 1
ATOM 650 N N . TYR A 1 83 ? -12.441 -4.182 1.595 1.00 98.31 83 TYR A N 1
ATOM 651 C CA . TYR A 1 83 ? -13.530 -4.785 2.366 1.00 98.31 83 TYR A CA 1
ATOM 652 C C . TYR A 1 83 ? -13.387 -4.531 3.874 1.00 98.31 83 TYR A C 1
ATOM 654 O O . TYR A 1 83 ? -14.343 -4.114 4.523 1.00 98.31 83 TYR A O 1
ATOM 662 N N . VAL A 1 84 ? -12.198 -4.741 4.452 1.00 98.31 84 VAL A N 1
ATOM 663 C CA . VAL A 1 84 ? -11.982 -4.496 5.889 1.00 98.31 84 VAL A CA 1
ATOM 664 C C . VAL A 1 84 ? -12.178 -3.022 6.239 1.00 98.31 84 VAL A C 1
ATOM 666 O O . VAL A 1 84 ? -12.801 -2.738 7.258 1.00 98.31 84 VAL A O 1
ATOM 669 N N . ALA A 1 85 ? -11.699 -2.093 5.406 1.00 97.19 85 ALA A N 1
ATOM 670 C CA . ALA A 1 85 ? -11.897 -0.661 5.631 1.00 97.19 85 ALA A CA 1
ATOM 671 C C . ALA A 1 85 ? -13.386 -0.281 5.628 1.00 97.19 85 ALA A C 1
ATOM 673 O O . ALA A 1 85 ? -13.844 0.411 6.536 1.00 97.19 85 ALA A O 1
ATOM 674 N N . GLU A 1 86 ? -14.140 -0.772 4.641 1.00 98.19 86 GLU A N 1
ATOM 675 C CA . GLU A 1 86 ? -15.585 -0.546 4.524 1.00 98.19 86 GLU A CA 1
ATOM 676 C C . GLU A 1 86 ? -16.329 -1.118 5.735 1.00 98.19 86 GLU A C 1
ATOM 678 O O . GLU A 1 86 ? -17.049 -0.393 6.423 1.00 98.19 86 GLU A O 1
ATOM 683 N N . ARG A 1 87 ? -16.085 -2.388 6.082 1.00 98.12 87 ARG A N 1
ATOM 684 C CA . ARG A 1 87 ? -16.737 -3.036 7.230 1.00 98.12 87 ARG A CA 1
ATOM 685 C C . ARG A 1 87 ? -16.381 -2.392 8.565 1.00 98.12 87 ARG A C 1
ATOM 687 O O . ARG A 1 87 ? -17.255 -2.282 9.423 1.00 98.12 87 ARG A O 1
ATOM 694 N N . ALA A 1 88 ? -15.125 -1.991 8.760 1.00 97.94 88 ALA A N 1
ATOM 695 C CA . ALA A 1 88 ? -14.696 -1.333 9.990 1.00 97.94 88 ALA A CA 1
ATOM 696 C C . ALA A 1 88 ? -15.363 0.039 10.157 1.00 97.94 88 ALA A C 1
ATOM 698 O O . ALA A 1 88 ? -15.770 0.385 11.266 1.00 97.94 88 ALA A O 1
ATOM 699 N N . ALA A 1 89 ? -15.524 0.785 9.059 1.00 97.06 89 ALA A N 1
ATOM 700 C CA . ALA A 1 89 ? -16.242 2.055 9.047 1.00 97.06 89 ALA A CA 1
ATOM 701 C C . ALA A 1 89 ? -17.748 1.878 9.294 1.00 97.06 89 ALA A C 1
ATOM 703 O O . ALA A 1 89 ? -18.310 2.603 10.110 1.00 97.06 89 ALA A O 1
ATOM 704 N N . GLU A 1 90 ? -18.392 0.898 8.652 1.00 97.75 90 GLU A N 1
ATOM 705 C CA . GLU A 1 90 ? -19.820 0.607 8.852 1.00 97.75 90 GLU A CA 1
ATOM 706 C C . GLU A 1 90 ? -20.162 0.241 10.301 1.00 97.75 90 GLU A C 1
ATOM 708 O O . GLU A 1 90 ? -21.212 0.625 10.813 1.00 97.75 90 GLU A O 1
ATOM 713 N N . LEU A 1 91 ? -19.286 -0.524 10.956 1.00 96.94 91 LEU A N 1
ATOM 714 C CA . LEU A 1 91 ? -19.467 -0.953 12.343 1.00 96.94 91 LEU A CA 1
ATOM 715 C C . LEU A 1 91 ? -18.949 0.069 13.360 1.00 96.94 91 LEU A C 1
ATOM 717 O O . LEU A 1 91 ? -19.156 -0.127 14.556 1.00 96.94 91 LEU A O 1
ATOM 721 N N . ASP A 1 92 ? -18.261 1.114 12.894 1.00 95.94 92 ASP A N 1
ATOM 722 C CA . ASP A 1 92 ? -17.547 2.080 13.726 1.00 95.94 92 ASP A CA 1
ATOM 723 C C . ASP A 1 92 ? -16.713 1.380 14.816 1.00 95.94 92 ASP A C 1
ATOM 725 O O . ASP A 1 92 ? -16.863 1.618 16.018 1.00 95.94 92 ASP A O 1
ATOM 729 N N . VAL A 1 93 ? -15.872 0.432 14.376 1.00 96.00 93 VAL A N 1
ATOM 730 C CA . VAL A 1 93 ? -15.129 -0.508 15.239 1.00 96.00 93 VAL A CA 1
ATOM 731 C C . VAL A 1 93 ? -14.370 0.217 16.346 1.00 96.00 93 VAL A C 1
ATOM 733 O O . VAL A 1 93 ? -14.377 -0.215 17.498 1.00 96.00 93 VAL A O 1
ATOM 736 N N . LYS A 1 94 ? -13.736 1.341 16.023 1.00 95.00 94 LYS A N 1
ATOM 737 C CA . LYS A 1 94 ? -12.991 2.163 16.971 1.00 95.00 94 LYS A CA 1
ATOM 738 C C . LYS A 1 94 ? -13.906 2.731 18.045 1.00 95.00 94 LYS A C 1
ATOM 740 O O . LYS A 1 94 ? -13.563 2.643 19.221 1.00 95.00 94 LYS A O 1
ATOM 745 N N . ARG A 1 95 ? -15.062 3.284 17.670 1.00 94.62 95 ARG A N 1
ATOM 746 C CA . ARG A 1 95 ? -16.030 3.812 18.638 1.00 94.62 95 ARG A CA 1
ATOM 747 C C . ARG A 1 95 ? -16.579 2.697 19.525 1.00 94.62 95 ARG A C 1
ATOM 749 O O . ARG A 1 95 ? -16.588 2.845 20.745 1.00 94.62 95 ARG A O 1
ATOM 756 N N . LEU A 1 96 ? -16.927 1.558 18.922 1.00 93.56 96 LEU A N 1
ATOM 757 C CA . LEU A 1 96 ? -17.411 0.367 19.620 1.00 93.56 96 LEU A CA 1
ATOM 758 C C . LEU A 1 96 ? -16.413 -0.125 20.681 1.00 93.56 96 LEU A C 1
ATOM 760 O O . LEU A 1 96 ? -16.798 -0.361 21.823 1.00 93.56 96 LEU A O 1
ATOM 764 N N . VAL A 1 97 ? -15.134 -0.264 20.319 1.00 92.69 97 VAL A N 1
ATOM 765 C CA . VAL A 1 97 ? -14.084 -0.764 21.224 1.00 92.69 97 VAL A CA 1
ATOM 766 C C . VAL A 1 97 ? -13.717 0.260 22.303 1.00 92.69 97 VAL A C 1
ATOM 768 O O . VAL A 1 97 ? -13.372 -0.130 23.416 1.00 92.69 97 VAL A O 1
ATOM 771 N N . LEU A 1 98 ? -13.808 1.560 22.005 1.00 94.69 98 LEU A N 1
ATOM 772 C CA . LEU A 1 98 ? -13.540 2.628 22.974 1.00 94.69 98 LEU A CA 1
ATOM 773 C C . LEU A 1 98 ? -14.729 2.935 23.902 1.00 94.69 98 LEU A C 1
ATOM 775 O O . LEU A 1 98 ? -14.553 3.686 24.859 1.00 94.69 98 LEU A O 1
ATOM 779 N N . GLY A 1 99 ? -15.912 2.365 23.648 1.00 90.75 99 GLY A N 1
ATOM 780 C CA . GLY A 1 99 ? -17.122 2.629 24.433 1.00 90.75 99 GLY A CA 1
ATOM 781 C C . GLY A 1 99 ? -17.652 4.060 24.282 1.00 90.75 99 GLY A C 1
ATOM 782 O O . GLY A 1 99 ? -18.185 4.608 25.248 1.00 90.75 99 GLY A O 1
ATOM 783 N N . LEU A 1 100 ? -17.454 4.663 23.103 1.00 80.81 100 LEU A N 1
ATOM 784 C CA . LEU A 1 100 ? -17.848 6.039 22.768 1.00 80.81 100 LEU A CA 1
ATOM 785 C C . LEU A 1 100 ? -19.217 6.136 22.062 1.00 80.81 100 LEU A C 1
ATOM 787 O O . LEU A 1 100 ? -19.707 5.143 21.468 1.00 80.81 100 LEU A O 1
#

Foldseek 3Di:
DVPVVVVVVQAWLAPDPVNPQADDDPPPDPGHDGDGGDDPLLDLVVLLCCLLLVPDDDPDPVVVVSVVSLVSHDPVSNVVSVVSNVVSVVVVNNCVVVVD

Secondary structure (DSSP, 8-state):
-HHHHHHHHH--STT-TT-TT-EEETTTEEEEE------GGG-SHHHHHHHHTTPPPPSSHHHHHHHHGGGGS-HHHHHHHHHHHHHHHHTTHHHHHHT-

pLDDT: mean 92.79, std 5.51, range [58.97, 98.31]

Radius of gyration: 17.93 Å; chains: 1; bounding box: 49×24×51 Å

InterPro domains:
  IPR000898 Indoleamine 2,3-dioxygenase [PF01231] (3-87)
  IPR000898 Indoleamine 2,3-dioxygenase [PTHR28657] (3-91)
  IPR037217 Tryptophan/Indoleamine 2,3-dioxygenase-like [SSF140959] (3-88)

Organism: Verticillium longisporum (NCBI:txid100787)